Protein AF-A0A2M7EEG3-F1 (afdb_monomer)

Secondary structure (DSSP, 8-state):
--HHHHHHHHHHHHHHHHH-TTT-----TTS-HHHHHHHHHHHHHHHH-

Sequence (49 aa):
EDVRFHKRVRKGFLKLAAKEPKRIKLVKASKGIAEIHREIVRIVEKVLR

pLDDT: mean 95.85, std 5.07, range [66.88, 98.56]

Foldseek 3Di:
DDPVVVVVVVVVLVVVCVVCVVPDPDFDPPDDPVVSVVVVVVVVVVVVD

Mean predicted aligned error: 3.0 Å

Structure (mmCIF, N/CA/C/O backbone):
data_AF-A0A2M7EEG3-F1
#
_entry.id   AF-A0A2M7EEG3-F1
#
loop_
_atom_site.group_PDB
_atom_site.id
_atom_site.type_symbol
_atom_site.label_atom_id
_atom_site.label_alt_id
_atom_site.label_comp_id
_atom_site.label_asym_id
_atom_site.label_entity_id
_atom_site.label_seq_id
_atom_site.pdbx_PDB_ins_code
_atom_site.Cartn_x
_atom_site.Cartn_y
_atom_site.Cartn_z
_atom_site.occupancy
_atom_site.B_iso_or_equiv
_atom_site.auth_seq_id
_atom_site.auth_comp_id
_atom_site.auth_asym_id
_atom_site.auth_atom_id
_atom_site.pdbx_PDB_model_num
ATOM 1 N N . GLU A 1 1 ? 11.702 12.064 -16.249 1.00 66.88 1 GLU A N 1
ATOM 2 C CA . GLU A 1 1 ? 11.460 12.383 -14.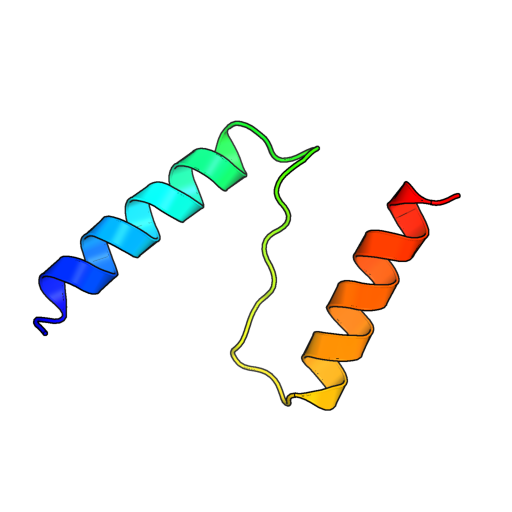821 1.00 66.88 1 GLU A CA 1
ATOM 3 C C . GLU A 1 1 ? 12.705 12.072 -13.990 1.00 66.88 1 GLU A C 1
ATOM 5 O O . GLU A 1 1 ? 13.510 11.255 -14.417 1.00 66.88 1 GLU A O 1
ATOM 10 N N . ASP A 1 2 ? 12.885 12.730 -12.840 1.00 91.31 2 ASP A N 1
ATOM 11 C CA . ASP A 1 2 ? 14.051 12.574 -11.951 1.00 91.31 2 ASP A CA 1
ATOM 12 C C . ASP A 1 2 ? 13.702 11.698 -10.730 1.00 91.31 2 ASP A C 1
ATOM 14 O O . ASP A 1 2 ? 12.673 11.885 -10.081 1.00 91.31 2 ASP A O 1
ATOM 18 N N . VAL A 1 3 ? 14.595 10.785 -10.342 1.00 94.56 3 VAL A N 1
ATOM 19 C CA . VAL A 1 3 ? 14.493 9.952 -9.129 1.00 94.56 3 VAL A CA 1
ATOM 20 C C . VAL A 1 3 ? 14.192 10.781 -7.869 1.00 94.56 3 VAL A C 1
ATOM 22 O O . VAL A 1 3 ? 13.469 10.322 -6.978 1.00 94.56 3 VAL A O 1
ATOM 25 N N . ARG A 1 4 ? 14.703 12.017 -7.769 1.00 95.75 4 ARG A N 1
ATOM 26 C CA . ARG A 1 4 ? 14.416 12.924 -6.639 1.00 95.75 4 ARG A CA 1
ATOM 27 C C . ARG A 1 4 ? 12.928 13.261 -6.521 1.00 95.75 4 ARG A C 1
ATOM 29 O O . ARG A 1 4 ? 12.420 13.351 -5.399 1.00 95.75 4 ARG A O 1
ATOM 36 N N . PHE A 1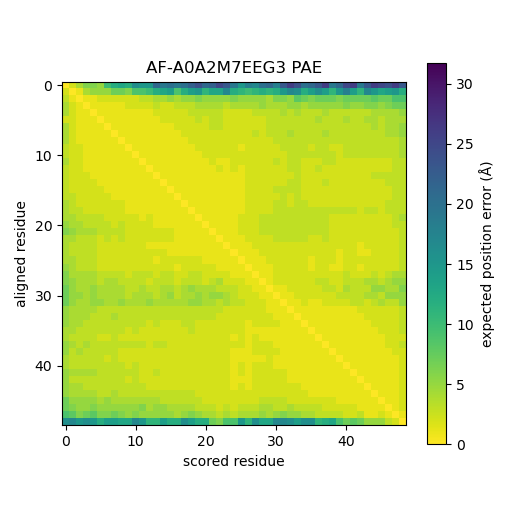 5 ? 12.223 13.395 -7.644 1.00 96.38 5 PHE A N 1
ATOM 37 C CA . PHE A 1 5 ? 10.777 13.612 -7.661 1.00 96.38 5 PHE A CA 1
ATOM 38 C C . PHE A 1 5 ? 10.042 12.403 -7.069 1.00 96.38 5 PHE A C 1
ATOM 40 O O . PHE A 1 5 ? 9.327 12.552 -6.075 1.00 96.38 5 PHE A O 1
ATOM 47 N N . HIS A 1 6 ? 10.314 11.192 -7.566 1.00 96.00 6 HIS A N 1
ATOM 48 C CA . HIS A 1 6 ? 9.685 9.968 -7.053 1.00 96.00 6 HIS A CA 1
ATOM 49 C C . HIS A 1 6 ? 9.973 9.737 -5.560 1.00 96.00 6 HIS A C 1
ATOM 51 O O . HIS A 1 6 ? 9.079 9.342 -4.808 1.00 96.00 6 HIS A O 1
ATOM 57 N N . LYS A 1 7 ? 11.190 10.049 -5.084 1.00 97.19 7 LYS A N 1
ATOM 58 C CA . LYS A 1 7 ? 11.543 9.982 -3.651 1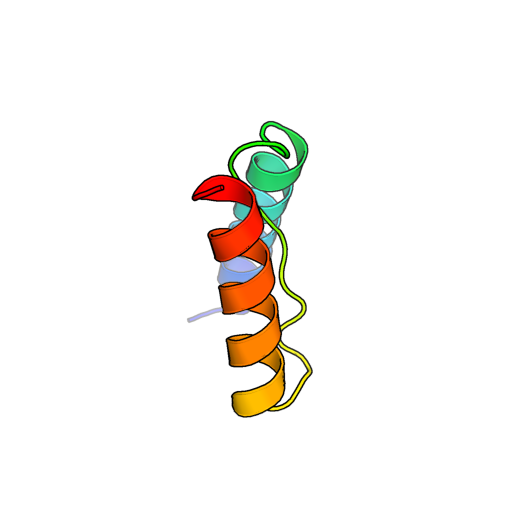.00 97.19 7 LYS A CA 1
ATOM 59 C C . LYS A 1 7 ? 10.682 10.923 -2.799 1.00 97.19 7 LYS A C 1
ATOM 61 O O . LYS A 1 7 ? 10.198 10.515 -1.740 1.00 97.19 7 LYS A O 1
ATOM 66 N N . ARG A 1 8 ? 10.459 12.165 -3.250 1.00 97.50 8 ARG A N 1
ATOM 67 C CA . ARG A 1 8 ? 9.592 13.136 -2.555 1.00 97.50 8 ARG A CA 1
ATOM 68 C C . ARG A 1 8 ? 8.138 12.674 -2.522 1.00 97.50 8 ARG A C 1
ATOM 70 O O . ARG A 1 8 ? 7.529 12.692 -1.453 1.00 97.50 8 ARG A O 1
ATOM 77 N N . VAL A 1 9 ? 7.617 12.213 -3.658 1.00 97.19 9 VAL A N 1
ATOM 78 C CA . VAL A 1 9 ? 6.250 11.683 -3.780 1.00 97.19 9 VAL A CA 1
ATOM 79 C C . VAL A 1 9 ? 6.048 10.484 -2.848 1.00 97.19 9 VAL A C 1
ATOM 81 O O . VAL A 1 9 ? 5.122 10.480 -2.036 1.00 97.19 9 VAL A O 1
ATOM 84 N N . ARG A 1 10 ? 6.975 9.516 -2.858 1.00 96.69 10 ARG A N 1
ATOM 85 C CA . ARG A 1 10 ? 6.950 8.355 -1.954 1.00 96.69 10 ARG A CA 1
ATOM 86 C C . ARG A 1 10 ? 6.922 8.771 -0.484 1.00 96.69 10 ARG A C 1
ATOM 88 O O . ARG A 1 10 ? 6.131 8.230 0.285 1.00 96.69 10 ARG A O 1
ATOM 95 N N . LYS A 1 11 ? 7.753 9.741 -0.084 1.00 98.12 11 LYS A N 1
ATOM 96 C CA . LYS A 1 11 ? 7.763 10.268 1.292 1.00 98.12 11 LYS A CA 1
ATOM 97 C C . LYS A 1 11 ? 6.408 10.875 1.674 1.00 98.12 11 LYS A C 1
ATOM 99 O O . LYS A 1 11 ? 5.977 10.700 2.811 1.00 98.12 11 LYS A O 1
ATOM 104 N N . GLY A 1 12 ? 5.734 11.554 0.744 1.00 98.31 12 GLY A N 1
ATOM 105 C CA . GLY A 1 12 ? 4.377 12.075 0.932 1.00 98.31 12 GLY A CA 1
ATOM 106 C C . GLY A 1 12 ? 3.353 10.969 1.199 1.00 98.31 12 GLY A C 1
ATOM 107 O O . GLY A 1 12 ? 2.690 10.993 2.234 1.00 98.31 12 GLY A O 1
ATOM 108 N N . PHE A 1 13 ? 3.286 9.956 0.330 1.00 98.06 13 PHE A N 1
ATOM 109 C CA . PHE A 1 13 ? 2.362 8.828 0.503 1.00 98.06 13 PHE A CA 1
ATOM 110 C C . PHE A 1 13 ? 2.601 8.049 1.800 1.00 98.06 13 PHE A C 1
ATOM 112 O O . PHE A 1 13 ? 1.645 7.712 2.494 1.00 98.06 13 PHE A O 1
ATOM 119 N N . LEU A 1 14 ? 3.863 7.816 2.180 1.00 98.12 14 LEU A N 1
ATOM 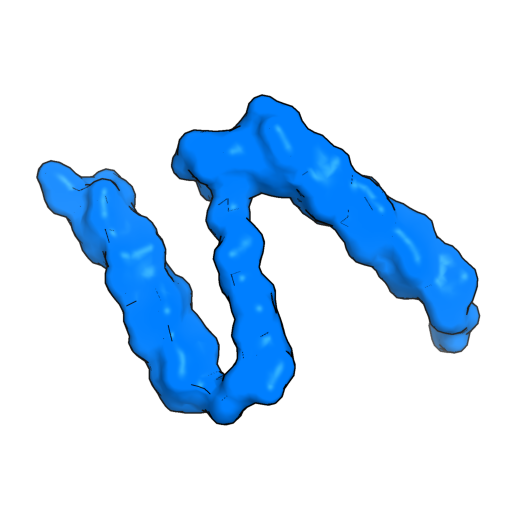120 C CA . LEU A 1 14 ? 4.188 7.146 3.444 1.00 98.12 14 LEU A CA 1
ATOM 121 C C . LEU A 1 14 ? 3.733 7.959 4.665 1.00 98.12 14 LEU A C 1
ATOM 123 O O . LEU A 1 14 ? 3.206 7.386 5.614 1.00 98.12 14 LEU A O 1
ATOM 127 N N . LYS A 1 15 ? 3.884 9.291 4.635 1.00 98.50 15 LYS A N 1
ATOM 128 C CA . LYS A 1 15 ? 3.369 10.168 5.700 1.00 98.50 15 LYS A CA 1
ATOM 129 C C . LYS A 1 15 ? 1.846 10.089 5.817 1.00 98.50 15 LYS A C 1
ATOM 131 O O . LYS A 1 15 ? 1.341 10.054 6.933 1.00 98.50 15 LYS A O 1
ATOM 136 N N . LEU A 1 16 ? 1.122 10.063 4.696 1.00 98.38 16 LEU A N 1
ATOM 137 C CA . LEU A 1 16 ? -0.338 9.912 4.702 1.00 98.38 16 LEU A CA 1
ATOM 138 C C . LEU A 1 16 ? -0.751 8.549 5.268 1.00 98.38 16 LEU A C 1
ATOM 140 O O . LEU A 1 16 ? -1.603 8.493 6.148 1.00 98.38 16 LEU A O 1
ATOM 144 N N . ALA A 1 17 ? -0.090 7.470 4.841 1.00 98.12 17 ALA A N 1
ATOM 145 C CA . ALA A 1 17 ? -0.351 6.127 5.355 1.00 98.12 17 ALA A CA 1
ATOM 146 C C . ALA A 1 17 ? -0.129 6.014 6.872 1.00 98.12 17 ALA A C 1
ATOM 148 O O . ALA A 1 17 ? -0.915 5.370 7.561 1.00 98.12 17 ALA A O 1
ATOM 149 N N . ALA A 1 18 ? 0.904 6.679 7.397 1.00 97.94 18 ALA A N 1
ATOM 150 C CA . ALA A 1 18 ? 1.170 6.730 8.832 1.00 97.94 18 ALA A CA 1
ATOM 151 C C . ALA A 1 18 ? 0.126 7.551 9.610 1.00 97.94 18 ALA A C 1
ATOM 153 O O . ALA A 1 18 ? -0.216 7.188 10.731 1.00 97.94 18 ALA A O 1
ATOM 154 N N . LYS A 1 19 ? -0.386 8.646 9.028 1.00 98.56 19 LYS A N 1
ATOM 155 C CA . LYS A 1 19 ? -1.428 9.483 9.650 1.00 98.56 19 LYS A CA 1
ATOM 156 C C . LYS A 1 19 ? -2.799 8.812 9.660 1.00 98.56 19 LYS A C 1
ATOM 158 O O . LYS A 1 19 ? -3.568 9.017 10.591 1.00 98.56 19 LYS A O 1
ATOM 163 N N . GLU A 1 20 ? -3.106 8.020 8.637 1.00 97.94 20 GLU A N 1
ATOM 164 C CA . GLU A 1 20 ? -4.433 7.432 8.448 1.00 97.94 20 GLU A CA 1
ATOM 165 C C . GLU A 1 20 ? -4.385 5.909 8.230 1.00 97.94 20 GLU A C 1
ATOM 167 O O . GLU A 1 20 ? -4.905 5.404 7.232 1.00 97.94 20 GLU A O 1
ATOM 172 N N . PRO A 1 21 ? -3.824 5.129 9.172 1.00 96.06 21 PRO A N 1
ATOM 173 C CA . PRO A 1 21 ? -3.579 3.696 8.980 1.00 96.06 21 PRO A CA 1
ATOM 174 C C . PRO A 1 21 ? -4.865 2.866 8.879 1.00 96.06 21 PRO A C 1
ATOM 176 O O . PRO A 1 21 ? -4.856 1.740 8.375 1.00 96.06 21 PRO A O 1
ATOM 179 N N . LYS A 1 22 ? -6.002 3.392 9.358 1.00 95.56 22 LYS A N 1
ATOM 180 C CA . LYS A 1 22 ? -7.313 2.744 9.204 1.00 95.56 22 LYS A CA 1
ATOM 181 C C . LYS A 1 22 ? -7.804 2.803 7.755 1.00 95.56 22 LYS A C 1
ATOM 183 O O . LYS A 1 22 ? -8.320 1.795 7.281 1.00 95.56 22 LYS A O 1
ATOM 188 N N . ARG A 1 23 ? -7.571 3.921 7.059 1.00 96.12 23 ARG A N 1
ATOM 189 C CA . ARG A 1 23 ? -8.034 4.178 5.686 1.00 96.12 23 ARG A CA 1
ATOM 190 C C . ARG A 1 23 ? -7.001 3.795 4.627 1.00 96.12 23 ARG A C 1
ATOM 192 O O . ARG A 1 23 ? -7.360 3.250 3.592 1.00 96.12 23 ARG A O 1
ATOM 199 N N . ILE A 1 24 ? -5.723 4.066 4.879 1.00 97.69 24 ILE A N 1
ATOM 200 C CA . ILE A 1 24 ? -4.640 3.871 3.914 1.00 97.69 24 ILE A CA 1
ATOM 201 C C . ILE A 1 24 ? -3.822 2.648 4.324 1.00 97.69 24 ILE A C 1
ATOM 203 O O . ILE A 1 24 ? -3.249 2.600 5.412 1.00 97.69 24 ILE A O 1
ATOM 207 N N . LYS A 1 25 ? -3.754 1.651 3.439 1.00 96.25 25 LYS A N 1
ATOM 208 C CA . LYS A 1 25 ? -3.040 0.390 3.670 1.00 96.25 25 LYS A CA 1
ATOM 209 C C . LYS A 1 25 ? -1.799 0.327 2.788 1.00 96.25 25 LYS A C 1
ATOM 211 O O . LYS A 1 25 ? -1.863 0.623 1.598 1.00 96.25 25 LYS A O 1
ATOM 216 N N . LEU A 1 26 ? -0.665 -0.047 3.377 1.00 96.44 26 LEU A N 1
ATOM 217 C CA . LEU A 1 26 ? 0.584 -0.242 2.643 1.00 96.44 26 LEU A CA 1
ATOM 218 C C . LEU A 1 26 ? 0.668 -1.680 2.131 1.00 96.44 26 LEU A C 1
ATOM 220 O O . LEU A 1 26 ? 0.532 -2.616 2.912 1.00 96.44 26 LEU A O 1
ATOM 224 N N . VAL A 1 27 ? 0.948 -1.830 0.837 1.00 96.44 27 VAL A N 1
ATOM 225 C CA . VAL A 1 27 ? 1.163 -3.121 0.170 1.00 96.44 27 VAL A CA 1
ATOM 226 C C . VAL A 1 27 ? 2.577 -3.143 -0.404 1.00 96.44 27 VAL A C 1
ATOM 228 O O . VAL A 1 27 ? 3.005 -2.200 -1.077 1.00 96.44 27 VAL A O 1
ATO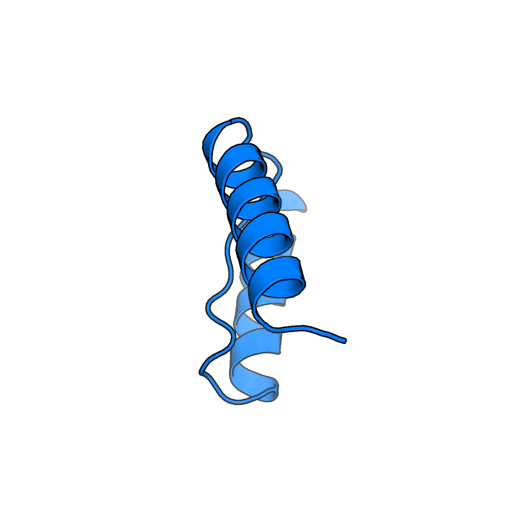M 231 N N . LYS A 1 28 ? 3.337 -4.208 -0.125 1.00 94.00 28 LYS A N 1
ATOM 232 C CA . LYS A 1 28 ? 4.717 -4.341 -0.618 1.00 94.00 28 LYS A CA 1
ATOM 233 C C . LYS A 1 28 ? 4.710 -4.858 -2.057 1.00 94.00 28 LYS A C 1
ATOM 235 O O . LYS A 1 28 ? 4.597 -6.055 -2.293 1.00 94.00 28 LYS A O 1
ATOM 240 N N . ALA A 1 29 ? 4.915 -3.955 -3.012 1.00 94.56 29 ALA A N 1
ATOM 241 C CA . ALA A 1 29 ? 4.885 -4.256 -4.446 1.00 94.56 29 ALA A CA 1
ATOM 242 C C . ALA A 1 29 ? 6.152 -4.950 -5.004 1.00 94.56 29 ALA A C 1
ATOM 244 O O . ALA A 1 29 ? 6.384 -4.921 -6.204 1.00 94.56 29 ALA A O 1
ATOM 245 N N . SER A 1 30 ? 6.991 -5.558 -4.157 1.00 95.94 30 SER A N 1
ATOM 246 C CA . SER A 1 30 ? 8.181 -6.312 -4.601 1.00 95.94 30 SER A CA 1
ATOM 247 C C . SER A 1 30 ? 7.880 -7.779 -4.942 1.00 95.94 30 SER A C 1
ATOM 249 O O . SER A 1 30 ? 8.805 -8.558 -5.137 1.00 95.94 30 SER A O 1
ATOM 251 N N . LYS A 1 31 ? 6.606 -8.172 -4.878 1.00 95.06 31 LYS A N 1
ATOM 252 C CA . LYS A 1 31 ? 6.094 -9.530 -5.090 1.00 95.06 31 LYS A CA 1
ATOM 253 C C . LYS A 1 31 ? 5.539 -9.683 -6.510 1.00 95.06 31 LYS A C 1
ATOM 255 O O . LYS A 1 31 ? 5.405 -8.695 -7.231 1.00 95.06 31 LYS A O 1
ATOM 260 N N . GLY A 1 32 ? 5.160 -10.901 -6.892 1.00 97.69 32 GLY A N 1
ATOM 261 C CA . GLY A 1 32 ? 4.473 -11.137 -8.163 1.00 97.69 32 GLY A CA 1
ATOM 262 C C . GLY A 1 32 ? 3.070 -10.515 -8.205 1.00 97.69 32 GLY A C 1
ATOM 263 O O . GLY A 1 32 ? 2.412 -10.360 -7.174 1.00 97.69 32 GLY A O 1
ATOM 264 N N . ILE A 1 33 ? 2.572 -10.212 -9.409 1.00 97.81 33 ILE A N 1
ATOM 265 C CA . ILE A 1 33 ? 1.255 -9.580 -9.628 1.00 97.81 33 ILE A CA 1
ATOM 266 C C . ILE A 1 33 ? 0.131 -10.360 -8.931 1.00 97.81 33 ILE A C 1
ATOM 268 O O . ILE A 1 33 ? -0.659 -9.779 -8.188 1.00 97.81 33 ILE A O 1
ATOM 272 N N . ALA A 1 34 ? 0.081 -11.684 -9.116 1.00 98.12 34 ALA A N 1
ATOM 273 C CA . ALA A 1 34 ? -0.956 -12.528 -8.523 1.00 98.12 34 ALA A CA 1
ATOM 274 C C . ALA A 1 34 ? -0.910 -12.531 -6.982 1.00 98.12 34 ALA A C 1
ATOM 276 O O . ALA A 1 34 ? -1.946 -12.597 -6.321 1.00 98.12 34 ALA A O 1
ATOM 277 N N . GLU A 1 35 ? 0.282 -12.431 -6.392 1.00 97.88 35 GLU A N 1
ATOM 278 C CA . GLU A 1 35 ? 0.448 -12.356 -4.939 1.00 97.88 35 GLU A CA 1
ATOM 279 C C . GLU A 1 35 ? -0.040 -11.016 -4.388 1.00 97.88 35 GLU A C 1
ATOM 281 O O . GLU A 1 35 ? -0.766 -10.994 -3.393 1.00 97.88 35 GLU A O 1
ATOM 286 N N . ILE A 1 36 ? 0.320 -9.919 -5.063 1.00 98.19 36 ILE A N 1
ATOM 287 C CA . ILE A 1 36 ? -0.125 -8.561 -4.729 1.00 98.19 36 ILE A CA 1
ATOM 288 C C . ILE A 1 36 ? -1.647 -8.466 -4.838 1.00 98.19 36 ILE A C 1
ATOM 290 O O . ILE A 1 36 ? -2.292 -7.969 -3.919 1.00 98.19 36 ILE A O 1
ATOM 294 N N . HIS A 1 37 ? -2.234 -8.996 -5.913 1.00 98.25 37 HIS A N 1
ATOM 295 C CA . HIS A 1 37 ? -3.683 -9.030 -6.094 1.00 98.25 37 HIS A CA 1
ATOM 296 C C . HIS A 1 37 ? -4.379 -9.732 -4.919 1.00 98.25 37 HIS A C 1
ATOM 298 O O . HIS A 1 37 ? -5.261 -9.150 -4.289 1.00 98.25 37 HIS A O 1
ATOM 304 N N . ARG A 1 38 ? -3.929 -10.941 -4.549 1.00 98.00 38 ARG A N 1
ATOM 305 C CA . ARG A 1 38 ? -4.484 -11.676 -3.398 1.00 98.00 38 ARG A CA 1
ATOM 306 C C . ARG A 1 38 ? -4.327 -10.920 -2.078 1.00 98.00 38 ARG A C 1
ATOM 308 O O . ARG A 1 38 ? -5.144 -11.100 -1.179 1.00 98.00 38 ARG A O 1
ATOM 315 N N . GLU A 1 39 ? -3.247 -10.161 -1.904 1.00 97.75 39 GLU A N 1
ATOM 316 C CA . GLU A 1 39 ? -3.027 -9.327 -0.715 1.00 97.75 39 GLU A CA 1
ATOM 317 C C . GLU A 1 39 ? -4.021 -8.160 -0.662 1.00 97.75 39 GLU A C 1
ATOM 319 O O . GLU A 1 39 ? -4.639 -7.942 0.379 1.00 97.75 39 GLU A O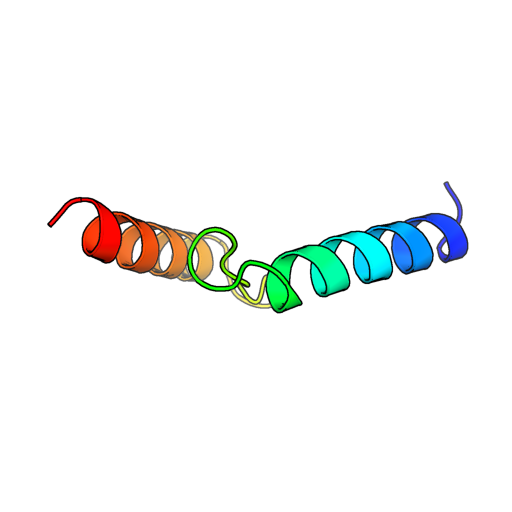 1
ATOM 324 N N . ILE A 1 40 ? -4.239 -7.472 -1.787 1.00 97.50 40 ILE A N 1
ATOM 325 C CA . ILE A 1 40 ? -5.212 -6.377 -1.903 1.00 97.50 40 ILE A CA 1
ATOM 326 C C . ILE A 1 40 ? -6.634 -6.880 -1.634 1.00 97.50 40 ILE A C 1
ATOM 328 O O . ILE A 1 40 ? -7.330 -6.289 -0.812 1.00 97.50 40 ILE A O 1
ATOM 332 N N . VAL A 1 41 ? -7.047 -7.992 -2.254 1.00 97.88 41 VAL A N 1
ATOM 333 C CA . VAL A 1 41 ? -8.383 -8.582 -2.040 1.00 97.88 41 VAL A CA 1
ATOM 334 C C . VAL A 1 41 ? -8.615 -8.881 -0.557 1.00 97.88 41 VAL A C 1
ATOM 336 O O . VAL A 1 41 ? -9.595 -8.407 0.010 1.00 97.88 41 VAL A O 1
ATOM 339 N N . ARG A 1 42 ? -7.662 -9.538 0.121 1.00 97.12 42 ARG A N 1
ATOM 340 C CA . ARG A 1 42 ? -7.748 -9.823 1.567 1.00 97.12 42 ARG A CA 1
ATOM 341 C C . ARG A 1 42 ? -7.871 -8.572 2.438 1.00 97.12 42 ARG A C 1
ATOM 343 O O . ARG A 1 42 ? -8.455 -8.633 3.517 1.00 97.12 42 ARG A O 1
ATOM 350 N N . ILE A 1 43 ? -7.267 -7.456 2.033 1.00 96.94 43 ILE A N 1
ATOM 351 C CA . ILE A 1 43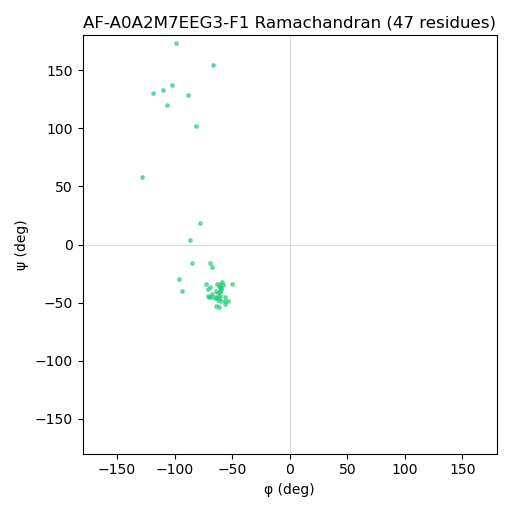 ? -7.399 -6.179 2.745 1.00 96.94 43 ILE A CA 1
ATOM 352 C C . ILE A 1 43 ? -8.813 -5.621 2.568 1.00 96.94 43 ILE A C 1
ATOM 354 O O . ILE A 1 43 ? -9.406 -5.182 3.549 1.00 96.94 43 ILE A O 1
ATOM 358 N N . VAL A 1 44 ? -9.344 -5.653 1.344 1.00 97.12 44 VAL A N 1
ATOM 359 C CA . VAL A 1 44 ? -10.680 -5.137 1.015 1.00 97.12 44 VAL A CA 1
ATOM 360 C C . VAL A 1 44 ? -11.779 -5.978 1.667 1.00 97.12 44 VAL A C 1
ATOM 362 O O . VAL A 1 44 ? -12.692 -5.422 2.267 1.00 97.12 44 VAL A O 1
ATOM 365 N N . GLU A 1 45 ? -11.667 -7.306 1.651 1.00 97.75 45 GLU A N 1
ATOM 366 C CA . GLU A 1 45 ? -12.634 -8.210 2.294 1.00 97.75 45 GLU A CA 1
ATOM 367 C C . GLU A 1 45 ? -12.793 -7.947 3.796 1.00 97.75 45 GLU A C 1
ATOM 369 O O . GLU A 1 45 ? -13.893 -8.059 4.324 1.00 97.75 45 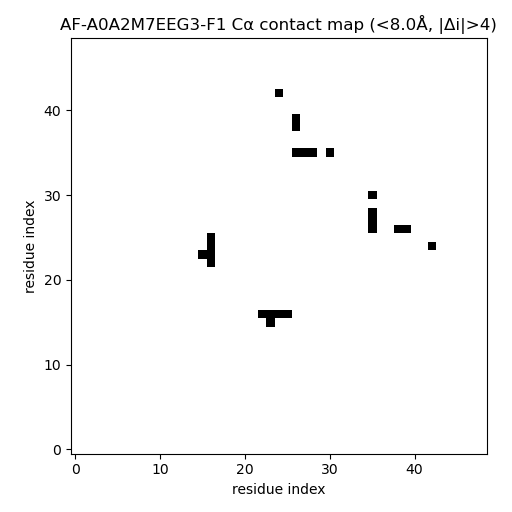GLU A O 1
ATOM 374 N N . LYS A 1 46 ? -11.716 -7.554 4.489 1.00 95.19 46 LYS A N 1
ATOM 375 C CA . LYS A 1 46 ? -11.763 -7.175 5.914 1.00 95.19 46 LYS A CA 1
ATOM 376 C C . LYS A 1 46 ? -12.506 -5.865 6.182 1.00 95.19 46 LYS A C 1
ATOM 378 O O . LYS A 1 46 ? -12.764 -5.566 7.339 1.00 95.19 46 LYS A O 1
ATOM 383 N N . VAL A 1 47 ? -12.746 -5.057 5.150 1.00 94.25 47 VAL A N 1
ATOM 384 C CA . VAL A 1 47 ? -13.483 -3.788 5.241 1.00 94.25 47 VAL A CA 1
ATOM 385 C C . VAL A 1 47 ? -14.952 -3.975 4.860 1.00 94.25 47 VAL A C 1
ATOM 387 O O . VAL A 1 47 ? -15.797 -3.238 5.348 1.00 94.25 47 VAL A O 1
ATOM 390 N N . LEU A 1 48 ? -15.249 -4.933 3.976 1.00 94.19 48 LEU A N 1
ATOM 391 C CA . LEU A 1 48 ? -16.607 -5.208 3.496 1.00 94.19 48 LEU A CA 1
ATOM 392 C C . LEU A 1 48 ? -17.420 -6.138 4.412 1.00 94.19 48 LEU A C 1
ATOM 394 O O . LEU A 1 48 ? -18.632 -6.228 4.239 1.00 94.19 48 LEU A O 1
ATOM 398 N N . ARG A 1 49 ? -16.760 -6.853 5.326 1.00 79.44 49 ARG A N 1
ATOM 399 C CA . ARG A 1 49 ? -17.394 -7.676 6.366 1.00 79.44 49 ARG A CA 1
ATOM 400 C C . ARG A 1 49 ? -17.567 -6.871 7.641 1.00 79.44 49 ARG A C 1
ATOM 402 O O . ARG A 1 49 ? -18.608 -7.073 8.297 1.00 79.44 49 ARG A O 1
#

Solvent-accessible surface area (backbone atoms only — not comparable to full-atom values): 3107 Å² total; p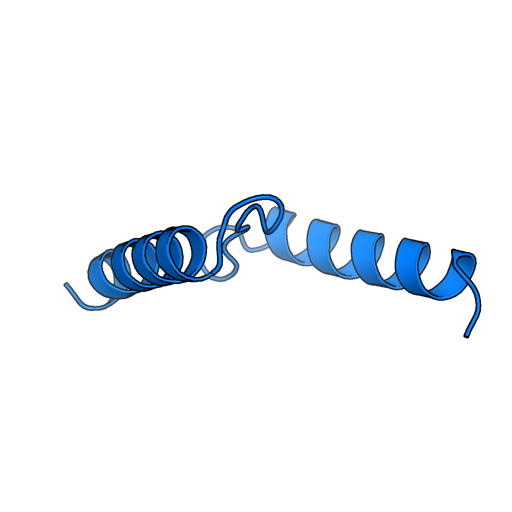er-residue (Å²): 139,57,72,69,57,55,53,53,52,51,53,50,53,52,52,50,30,69,75,36,59,91,81,38,80,90,76,80,82,88,57,55,72,72,58,48,50,58,52,53,50,58,54,51,52,70,71,77,109

Radius of gyration: 13.29 Å; Cα contacts (8 Å, |Δi|>4): 12; chains: 1; bounding box: 32×26×24 Å